Protein AF-A0A939X2L3-F1 (afdb_monomer_lite)

Foldseek 3Di:
DAPLVVLLVVLVCCVPVNADADWDDPDPFWIWGGGRQKIFIGGNHRRQWIARPVQQKIKGALVPPPDPVSVVNVQSNCVSNVVNPQQPFDDDPQFTQGNNDTHGRIDMDRD

Structure (mmCIF, N/CA/C/O backbone):
data_AF-A0A939X2L3-F1
#
_entry.id   AF-A0A939X2L3-F1
#
loop_
_atom_site.group_PDB
_atom_site.id
_atom_site.type_symbol
_atom_site.label_atom_id
_atom_site.label_alt_id
_atom_site.label_comp_id
_atom_site.label_asym_id
_atom_site.label_entity_id
_atom_site.label_seq_id
_atom_site.pdbx_PDB_ins_code
_atom_site.Cartn_x
_atom_site.Cartn_y
_atom_site.Cartn_z
_atom_site.occupancy
_atom_site.B_iso_or_equiv
_atom_site.auth_seq_id
_atom_site.auth_comp_id
_atom_site.auth_asym_id
_atom_site.auth_atom_id
_atom_site.pdbx_PDB_model_num
ATOM 1 N N . MET A 1 1 ? 8.361 15.306 6.188 1.00 63.69 1 MET A N 1
ATOM 2 C CA . MET A 1 1 ? 7.577 14.130 6.630 1.00 63.69 1 MET A CA 1
ATOM 3 C C . MET A 1 1 ? 7.849 12.989 5.655 1.00 63.69 1 MET A C 1
ATOM 5 O O . MET A 1 1 ? 7.988 13.275 4.471 1.00 63.69 1 MET A O 1
ATOM 9 N N . SER A 1 2 ? 8.039 11.749 6.119 1.00 84.75 2 SER A N 1
ATOM 10 C CA . SER A 1 2 ? 8.358 10.621 5.226 1.00 84.75 2 SER A CA 1
ATOM 11 C C . SER A 1 2 ? 7.090 10.053 4.576 1.00 84.75 2 SER A C 1
ATOM 13 O O . SER A 1 2 ? 5.986 10.228 5.090 1.00 84.75 2 SER A O 1
ATOM 15 N N . ARG A 1 3 ? 7.246 9.335 3.457 1.00 85.44 3 ARG A N 1
ATOM 16 C CA . ARG A 1 3 ? 6.134 8.647 2.784 1.00 85.44 3 ARG A CA 1
ATOM 17 C C . ARG A 1 3 ? 5.449 7.618 3.690 1.00 85.44 3 ARG A C 1
ATOM 19 O O . ARG A 1 3 ? 4.229 7.521 3.672 1.00 85.44 3 ARG A O 1
ATOM 26 N N . PHE A 1 4 ? 6.219 6.884 4.488 1.00 87.12 4 PHE A N 1
ATOM 27 C CA . PHE A 1 4 ? 5.687 5.942 5.472 1.00 87.12 4 PHE A CA 1
ATOM 28 C C . PHE A 1 4 ? 4.737 6.633 6.465 1.00 87.12 4 PHE A C 1
ATOM 30 O O . PHE A 1 4 ? 3.600 6.198 6.633 1.00 87.12 4 PHE A O 1
ATOM 37 N N . GLU A 1 5 ? 5.164 7.755 7.054 1.00 89.50 5 GLU A N 1
ATOM 38 C CA . GLU A 1 5 ? 4.357 8.509 8.025 1.00 89.50 5 GLU A CA 1
ATOM 39 C C . GLU A 1 5 ? 3.074 9.072 7.399 1.00 89.50 5 GLU A C 1
ATOM 41 O O . GLU A 1 5 ? 2.010 9.072 8.017 1.00 89.50 5 GLU A O 1
ATOM 46 N N . GLU A 1 6 ? 3.148 9.517 6.142 1.00 90.19 6 GLU A N 1
ATOM 47 C CA . GLU A 1 6 ? 1.982 9.957 5.370 1.00 90.19 6 GLU A CA 1
ATOM 48 C C . GLU A 1 6 ? 0.938 8.842 5.219 1.00 90.19 6 GLU A C 1
ATOM 50 O O . GLU A 1 6 ? -0.243 9.061 5.495 1.00 90.19 6 GLU A O 1
ATOM 55 N N . ILE A 1 7 ? 1.373 7.649 4.798 1.00 89.75 7 ILE A N 1
ATOM 56 C CA . ILE A 1 7 ? 0.489 6.496 4.588 1.00 89.75 7 ILE A CA 1
ATOM 57 C C . ILE A 1 7 ? -0.109 6.052 5.923 1.00 89.75 7 ILE A C 1
ATOM 59 O O . ILE A 1 7 ? -1.323 5.873 6.019 1.00 89.75 7 ILE A O 1
ATOM 63 N N . LYS A 1 8 ? 0.719 5.954 6.968 1.00 91.06 8 LYS A N 1
ATOM 64 C CA . LYS A 1 8 ? 0.293 5.552 8.313 1.00 91.06 8 LYS A CA 1
ATOM 65 C C . LYS A 1 8 ? -0.740 6.518 8.888 1.00 91.06 8 LYS A C 1
ATOM 67 O O . LYS A 1 8 ? -1.738 6.091 9.464 1.00 91.06 8 LYS A O 1
ATOM 72 N N . LYS A 1 9 ? -0.556 7.825 8.676 1.00 91.06 9 LYS A N 1
ATOM 73 C CA . LYS A 1 9 ? -1.529 8.851 9.073 1.00 91.06 9 LYS A CA 1
ATOM 74 C C . LYS A 1 9 ? -2.876 8.662 8.374 1.00 91.06 9 LYS A C 1
ATOM 76 O O . LYS A 1 9 ? -3.910 8.761 9.030 1.00 91.06 9 LYS A O 1
ATOM 81 N N . VAL A 1 10 ? -2.877 8.402 7.065 1.00 89.94 10 VAL A N 1
ATOM 82 C CA . VAL A 1 10 ? -4.119 8.166 6.307 1.00 89.94 10 VAL A CA 1
ATOM 83 C C . VAL A 1 10 ? -4.800 6.879 6.763 1.00 89.94 10 VAL A C 1
ATOM 85 O O . VAL A 1 10 ? -6.001 6.900 7.019 1.00 89.94 10 VAL A O 1
ATOM 88 N N . TYR A 1 11 ? -4.038 5.799 6.941 1.00 90.06 11 TYR A N 1
ATOM 89 C CA . TYR A 1 11 ? -4.541 4.534 7.470 1.00 90.06 11 TYR A CA 1
ATOM 90 C C . TYR A 1 11 ? -5.217 4.716 8.835 1.00 90.06 11 TYR A C 1
ATOM 92 O O . TYR A 1 11 ? -6.398 4.407 8.977 1.00 90.06 11 TYR A O 1
ATOM 100 N N . ASN A 1 12 ? -4.527 5.325 9.801 1.00 89.94 12 ASN A N 1
ATOM 101 C CA . ASN A 1 12 ? -5.087 5.587 11.129 1.00 89.94 12 ASN A CA 1
ATOM 102 C C . ASN A 1 12 ? -6.311 6.505 11.078 1.00 89.94 12 ASN A C 1
ATOM 104 O O . ASN A 1 12 ? -7.250 6.319 11.844 1.00 89.94 12 ASN A O 1
ATOM 108 N N . SER A 1 13 ? -6.327 7.489 10.175 1.00 88.62 13 SER A N 1
ATOM 109 C CA . SER A 1 13 ? -7.501 8.342 10.002 1.00 88.62 13 SER A CA 1
ATOM 110 C C . SER A 1 13 ? -8.704 7.555 9.493 1.00 88.62 13 SER A C 1
ATOM 112 O O . SER A 1 13 ? -9.817 7.881 9.888 1.00 88.62 13 SER A O 1
ATOM 114 N N . ILE A 1 14 ? -8.505 6.545 8.640 1.00 87.00 14 ILE A N 1
ATOM 115 C CA . ILE A 1 14 ? -9.616 5.715 8.170 1.00 87.00 14 ILE A CA 1
ATOM 116 C C . ILE A 1 14 ? -10.110 4.779 9.272 1.00 87.00 14 ILE A C 1
ATOM 118 O O . ILE A 1 14 ? -11.312 4.665 9.491 1.00 87.00 14 ILE A O 1
ATOM 122 N N . ILE A 1 15 ? -9.188 4.152 10.002 1.00 86.12 15 ILE A N 1
ATOM 123 C CA . ILE A 1 15 ? -9.530 3.264 11.118 1.00 86.12 15 ILE A CA 1
ATOM 124 C C . ILE A 1 15 ? -10.270 4.020 12.232 1.00 86.12 15 ILE A C 1
ATOM 126 O O . ILE A 1 15 ? -11.271 3.525 12.737 1.00 86.12 15 ILE A O 1
ATOM 130 N N . ASN A 1 16 ? -9.812 5.222 12.594 1.00 86.69 16 ASN A N 1
ATOM 131 C CA . ASN A 1 16 ? -10.364 5.963 13.732 1.00 86.69 16 ASN A CA 1
ATOM 132 C C . ASN A 1 16 ? -11.586 6.819 13.376 1.00 86.69 16 ASN A C 1
ATOM 134 O O . ASN A 1 16 ? -12.488 6.953 14.195 1.00 86.69 16 ASN A O 1
ATOM 138 N N . ASN A 1 17 ? -11.611 7.423 12.182 1.00 83.00 17 ASN A N 1
ATOM 139 C CA . ASN A 1 17 ? -12.644 8.392 11.794 1.00 83.00 17 ASN A CA 1
ATOM 140 C C . ASN A 1 17 ? -13.579 7.873 10.685 1.00 83.00 17 ASN A C 1
ATOM 142 O O . ASN A 1 17 ? -14.477 8.596 10.258 1.00 83.00 17 ASN A O 1
ATOM 146 N N . GLY A 1 18 ? -13.376 6.650 10.187 1.00 78.69 18 GLY A N 1
ATOM 147 C CA . GLY A 1 18 ? -14.167 6.080 9.097 1.00 78.69 18 GLY A CA 1
ATOM 148 C C . GLY A 1 18 ? -13.736 6.584 7.716 1.00 78.69 18 GLY A C 1
ATOM 149 O O . GLY A 1 18 ? -12.562 6.585 7.366 1.00 78.69 18 GLY A O 1
ATOM 150 N N . ILE A 1 19 ? -14.678 6.972 6.856 1.00 72.88 19 ILE A N 1
ATOM 151 C CA . ILE A 1 19 ? -14.353 7.292 5.457 1.00 72.88 19 ILE A CA 1
ATOM 152 C C . ILE A 1 19 ? -13.565 8.604 5.360 1.00 72.88 19 ILE A C 1
ATOM 154 O O . ILE A 1 19 ? -14.092 9.690 5.587 1.00 72.88 19 ILE A O 1
ATOM 158 N N . VAL A 1 20 ? -12.314 8.502 4.911 1.00 76.31 20 VAL A N 1
ATOM 159 C CA . VAL A 1 20 ? -11.486 9.653 4.540 1.00 76.31 20 VAL A CA 1
ATOM 160 C C . VAL A 1 20 ? -11.472 9.785 3.025 1.00 76.31 20 VAL A C 1
ATOM 162 O O . VAL A 1 20 ? -11.097 8.846 2.325 1.00 76.31 20 VAL A O 1
ATOM 165 N N . ASN A 1 21 ? -11.839 10.965 2.527 1.00 84.12 21 ASN A N 1
ATOM 166 C CA . ASN A 1 21 ? -11.683 11.334 1.124 1.00 84.12 21 ASN A CA 1
ATOM 167 C C . ASN A 1 21 ? -10.463 12.250 0.992 1.00 84.12 21 ASN A C 1
ATOM 169 O O . ASN A 1 21 ? -10.530 13.435 1.311 1.00 84.12 21 ASN A O 1
ATOM 173 N N . THR A 1 22 ? -9.331 11.707 0.549 1.00 86.69 22 THR A N 1
ATOM 174 C CA . THR A 1 22 ? -8.133 12.504 0.272 1.00 86.69 22 THR A CA 1
ATOM 175 C C . THR A 1 22 ? -7.441 12.037 -0.999 1.00 86.69 22 THR A C 1
ATOM 177 O O . THR A 1 22 ? -7.435 10.857 -1.324 1.00 86.69 22 THR A O 1
ATOM 180 N N . SER A 1 23 ? -6.859 12.973 -1.735 1.00 89.12 23 SER A N 1
ATOM 181 C CA . SER A 1 23 ? -5.999 12.703 -2.883 1.00 89.12 23 SER A CA 1
ATOM 182 C C . SER A 1 23 ? -4.870 13.710 -2.823 1.00 89.12 23 SER A C 1
ATOM 184 O O . SER A 1 23 ? -5.107 14.910 -2.979 1.00 89.12 23 SER A O 1
ATOM 186 N N . ARG A 1 24 ? -3.647 13.253 -2.552 1.00 89.12 24 ARG A N 1
ATOM 187 C CA . ARG A 1 24 ? -2.500 14.159 -2.461 1.00 89.12 24 ARG A CA 1
ATOM 188 C C . ARG A 1 24 ? -1.192 13.522 -2.890 1.00 89.12 24 ARG A C 1
ATOM 190 O O . ARG A 1 24 ? -0.978 12.315 -2.784 1.00 89.12 24 ARG A O 1
ATOM 197 N N . LYS A 1 25 ? -0.289 14.379 -3.358 1.00 90.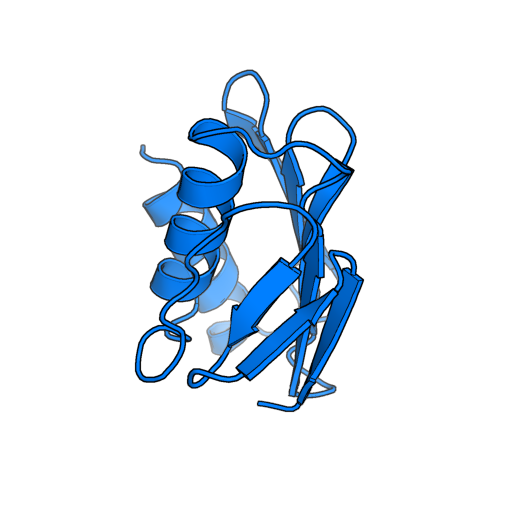50 25 LYS A N 1
ATOM 198 C CA . LYS A 1 25 ? 1.093 14.032 -3.677 1.00 90.50 25 LYS A CA 1
ATOM 199 C C . LYS A 1 25 ? 1.908 13.978 -2.383 1.00 90.50 25 LYS A C 1
ATOM 201 O O . LYS A 1 25 ? 1.907 14.945 -1.632 1.00 90.50 25 LYS A O 1
ATOM 206 N N . ILE A 1 26 ? 2.590 12.859 -2.144 1.00 90.00 26 ILE A N 1
ATOM 207 C CA . ILE A 1 26 ? 3.374 12.604 -0.917 1.00 90.00 26 ILE A CA 1
ATOM 208 C C . ILE A 1 26 ? 4.882 12.535 -1.189 1.00 90.00 26 ILE A C 1
ATOM 210 O O . ILE A 1 26 ? 5.697 12.593 -0.275 1.00 90.00 26 ILE A O 1
ATOM 214 N N . SER A 1 27 ? 5.272 12.413 -2.460 1.00 87.06 27 SER A N 1
ATOM 215 C CA . SER A 1 27 ? 6.648 12.592 -2.935 1.00 87.06 27 SER A CA 1
ATOM 216 C C . SER A 1 27 ? 6.645 12.994 -4.414 1.00 87.06 27 SER A C 1
ATOM 218 O O . SER A 1 27 ? 5.583 13.015 -5.041 1.00 87.06 27 SER A O 1
ATOM 220 N N . SER A 1 28 ? 7.814 13.285 -5.001 1.00 83.94 28 SER A N 1
ATOM 221 C CA . SER A 1 28 ? 7.961 13.651 -6.425 1.00 83.94 28 SER A CA 1
ATOM 222 C C . SER A 1 28 ? 7.183 12.729 -7.370 1.00 83.94 28 SER A C 1
ATOM 224 O O . SER A 1 28 ? 6.512 13.230 -8.274 1.00 83.94 28 SER A O 1
ATOM 226 N N . ASN A 1 29 ? 7.189 11.426 -7.079 1.00 87.94 29 ASN A N 1
ATOM 227 C CA . ASN A 1 29 ? 6.605 10.381 -7.915 1.00 87.94 29 ASN A CA 1
ATOM 228 C C . ASN A 1 29 ? 5.543 9.554 -7.184 1.00 87.94 29 ASN A C 1
ATOM 230 O O . ASN A 1 29 ? 5.146 8.518 -7.694 1.00 87.94 29 ASN A O 1
ATOM 234 N N . THR A 1 30 ? 5.108 9.923 -5.978 1.00 90.62 30 THR A N 1
ATOM 235 C CA . THR A 1 30 ? 4.126 9.123 -5.231 1.00 90.62 30 THR A CA 1
ATOM 236 C C . THR A 1 30 ? 2.913 9.951 -4.843 1.00 90.62 30 THR A C 1
ATOM 238 O O . THR A 1 30 ? 3.040 11.074 -4.349 1.00 90.62 30 THR A O 1
ATOM 241 N N . ARG A 1 31 ? 1.729 9.377 -5.041 1.00 93.75 31 ARG A N 1
ATOM 242 C CA . ARG A 1 31 ? 0.442 9.934 -4.620 1.00 93.75 31 ARG A CA 1
ATOM 243 C C . ARG A 1 31 ? -0.298 8.925 -3.752 1.00 93.75 31 ARG A C 1
ATOM 245 O O . ARG A 1 31 ? -0.166 7.721 -3.963 1.00 93.75 31 ARG A O 1
ATOM 252 N N . ILE A 1 32 ? -1.069 9.425 -2.796 1.00 94.00 32 ILE A N 1
ATOM 253 C CA . ILE A 1 32 ? -2.020 8.637 -2.016 1.00 94.00 32 ILE A CA 1
ATOM 254 C C . ILE A 1 32 ? -3.427 9.125 -2.314 1.00 94.00 32 ILE A C 1
ATOM 256 O O . ILE A 1 32 ? -3.696 10.326 -2.260 1.00 94.00 32 ILE A O 1
ATOM 260 N N . ASN A 1 33 ? -4.306 8.174 -2.593 1.00 93.75 33 ASN A N 1
ATOM 261 C CA . ASN A 1 33 ? -5.733 8.385 -2.720 1.00 93.75 33 ASN A CA 1
ATOM 262 C C . ASN A 1 33 ? -6.418 7.535 -1.655 1.00 93.75 33 ASN A C 1
ATOM 264 O O . ASN A 1 33 ? -6.216 6.327 -1.617 1.00 93.75 33 ASN A O 1
ATOM 268 N N . ALA A 1 34 ? -7.227 8.151 -0.807 1.00 91.75 34 ALA A N 1
ATOM 269 C CA . ALA A 1 34 ? -8.136 7.458 0.082 1.00 91.75 34 ALA A CA 1
ATOM 270 C C . ALA A 1 34 ? -9.566 7.862 -0.250 1.00 91.75 34 ALA A C 1
ATOM 272 O O . ALA A 1 34 ? -9.850 9.052 -0.403 1.00 91.75 34 ALA A O 1
ATOM 273 N N . ARG A 1 35 ? -10.446 6.876 -0.398 1.00 88.69 35 ARG A N 1
ATOM 274 C CA . ARG A 1 35 ? -11.872 7.090 -0.645 1.00 88.69 35 ARG A CA 1
ATOM 275 C C . ARG A 1 35 ? -12.642 5.861 -0.199 1.00 88.69 35 ARG A C 1
ATOM 277 O O . ARG A 1 35 ? -12.217 4.752 -0.484 1.00 88.69 35 ARG A O 1
ATOM 284 N N . ALA A 1 36 ? -13.784 6.065 0.453 1.00 85.19 36 ALA A N 1
ATOM 285 C CA . ALA A 1 36 ? -14.731 4.993 0.783 1.00 85.19 36 ALA A CA 1
ATOM 286 C C . ALA A 1 36 ? -14.088 3.754 1.452 1.00 85.19 36 ALA A C 1
ATOM 288 O O . ALA A 1 36 ? -14.356 2.628 1.057 1.00 85.19 36 ALA A O 1
ATOM 289 N N . GLY A 1 37 ? -13.198 3.954 2.432 1.00 83.31 37 GLY A N 1
ATOM 290 C CA . GLY A 1 37 ? -12.530 2.841 3.128 1.00 83.31 37 GLY A CA 1
ATOM 291 C C . GLY A 1 37 ? -11.405 2.165 2.333 1.00 83.31 37 GLY A C 1
ATOM 292 O O . GLY A 1 37 ? -10.807 1.204 2.812 1.00 83.31 37 GLY A O 1
ATOM 293 N N . GLN A 1 38 ? -11.079 2.681 1.147 1.00 86.06 38 GLN A N 1
ATOM 294 C CA . GLN A 1 38 ? -9.974 2.210 0.324 1.00 86.06 38 GLN A CA 1
ATOM 295 C C . GLN A 1 38 ? -8.791 3.173 0.385 1.00 86.06 38 GLN A C 1
ATOM 297 O O . GLN A 1 38 ? -8.969 4.389 0.329 1.00 86.06 38 GLN A O 1
ATOM 302 N N . ILE A 1 39 ? -7.579 2.625 0.433 1.00 91.50 39 ILE A N 1
ATOM 303 C CA . ILE A 1 39 ? -6.310 3.346 0.298 1.00 91.50 39 ILE A CA 1
ATOM 304 C C . ILE A 1 39 ? -5.639 2.862 -0.976 1.00 91.50 39 ILE A C 1
ATOM 306 O O . ILE A 1 39 ? -5.415 1.673 -1.145 1.00 91.50 39 ILE A O 1
ATOM 310 N N . THR A 1 40 ? -5.276 3.771 -1.868 1.00 91.56 40 THR A N 1
ATOM 311 C CA . THR A 1 40 ? -4.511 3.485 -3.079 1.00 91.56 40 THR A CA 1
ATOM 312 C C . THR A 1 40 ? -3.249 4.331 -3.081 1.00 91.56 40 THR A C 1
ATOM 314 O O . THR A 1 40 ? -3.318 5.558 -3.023 1.00 91.56 40 THR A O 1
ATOM 317 N N . VAL A 1 41 ? -2.091 3.687 -3.194 1.00 91.88 41 VAL A N 1
ATOM 318 C CA . VAL A 1 41 ? -0.809 4.366 -3.388 1.00 91.88 41 VAL A CA 1
ATOM 319 C C . VAL A 1 41 ? -0.376 4.192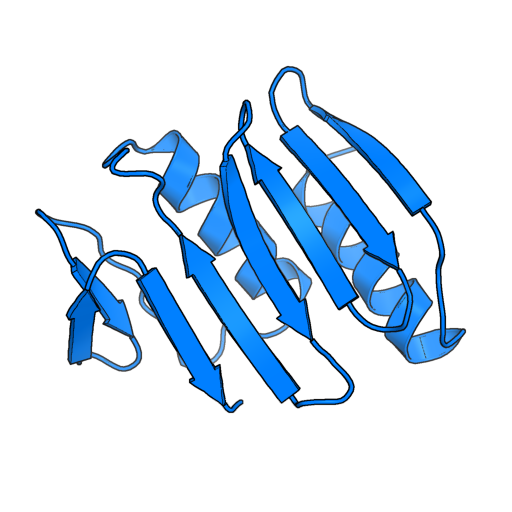 -4.836 1.00 91.88 41 VAL A C 1
ATOM 321 O O . VAL A 1 41 ? -0.277 3.079 -5.354 1.00 91.88 41 VAL A O 1
ATOM 324 N N . ILE A 1 42 ? -0.133 5.322 -5.492 1.00 90.50 42 ILE A N 1
ATOM 325 C CA . ILE A 1 42 ? 0.228 5.415 -6.904 1.00 90.50 42 ILE A CA 1
ATOM 326 C C . ILE A 1 42 ? 1.683 5.859 -6.988 1.00 90.50 42 ILE A C 1
ATOM 328 O O . ILE A 1 42 ? 2.042 6.904 -6.445 1.00 90.50 42 ILE A O 1
ATOM 332 N N . LEU A 1 43 ? 2.512 5.076 -7.673 1.00 88.56 43 LEU A N 1
ATOM 333 C CA . LEU A 1 43 ? 3.899 5.401 -7.986 1.00 88.56 43 LEU A CA 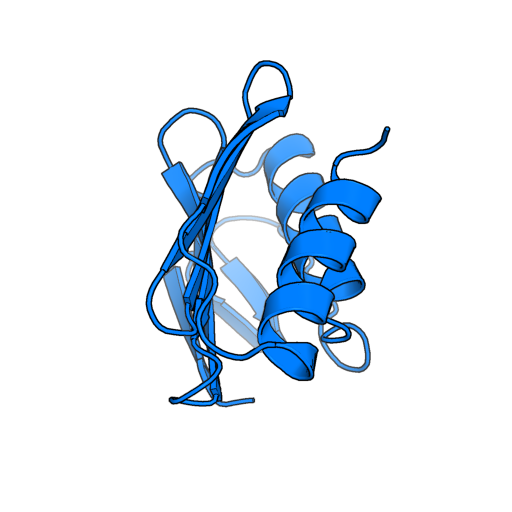1
ATOM 334 C C . LEU A 1 43 ? 4.010 5.703 -9.484 1.00 88.56 43 LEU A C 1
ATOM 336 O O . LEU A 1 43 ? 3.652 4.867 -10.310 1.00 88.56 43 LEU A O 1
ATOM 340 N N . HIS A 1 44 ? 4.514 6.890 -9.819 1.00 86.69 44 HIS A N 1
ATOM 341 C CA . HIS A 1 44 ? 4.441 7.517 -11.138 1.00 86.69 44 HIS A CA 1
ATOM 342 C C . HIS A 1 44 ? 2.983 7.632 -11.600 1.00 86.69 44 HIS A C 1
ATOM 344 O O . HIS A 1 44 ? 2.304 8.594 -11.248 1.00 86.69 44 HIS A O 1
ATOM 350 N N . GLU A 1 45 ? 2.489 6.612 -12.294 1.00 84.62 45 GLU A N 1
ATOM 351 C CA . GLU A 1 45 ? 1.112 6.503 -12.790 1.00 84.62 45 GLU A CA 1
ATOM 352 C C . GLU A 1 45 ? 0.518 5.109 -12.533 1.00 84.62 45 GLU A C 1
ATOM 354 O O . GLU A 1 45 ? -0.611 4.813 -12.911 1.00 84.62 45 GLU A O 1
ATOM 359 N N . THR A 1 46 ? 1.265 4.237 -11.851 1.00 83.31 46 THR A N 1
ATOM 360 C CA . THR A 1 46 ? 0.838 2.872 -11.547 1.00 83.31 46 THR A CA 1
ATOM 361 C C . THR A 1 46 ? 0.313 2.781 -10.113 1.00 83.31 46 THR A C 1
ATOM 363 O O . THR A 1 46 ? 1.033 3.151 -9.181 1.00 83.31 46 THR A O 1
ATOM 366 N N . PRO A 1 47 ? -0.903 2.256 -9.883 1.00 84.56 47 PRO A N 1
ATOM 367 C CA . PRO A 1 47 ? -1.392 1.947 -8.544 1.00 84.56 47 PRO A CA 1
ATOM 368 C C . PRO A 1 47 ? -0.655 0.717 -8.011 1.00 84.56 47 PRO A C 1
ATOM 370 O O . PRO A 1 47 ? -1.030 -0.404 -8.334 1.00 84.56 47 PRO A O 1
ATOM 373 N N . VAL A 1 48 ? 0.406 0.931 -7.231 1.00 83.81 48 VAL A N 1
ATOM 374 C CA . VAL A 1 48 ? 1.304 -0.140 -6.761 1.00 83.81 48 VAL A CA 1
ATOM 375 C C . VAL A 1 48 ? 0.801 -0.858 -5.514 1.00 83.81 48 VAL A C 1
ATOM 377 O O . VAL A 1 48 ? 1.199 -1.990 -5.244 1.00 83.81 48 VAL A O 1
ATOM 380 N N . PHE A 1 49 ? -0.084 -0.207 -4.765 1.00 86.19 49 PHE A N 1
ATOM 381 C CA . PHE A 1 49 ? -0.700 -0.743 -3.561 1.00 86.19 49 PHE A CA 1
ATOM 382 C C . PHE A 1 49 ? -2.148 -0.271 -3.482 1.00 86.19 49 PHE A C 1
ATOM 384 O O . PHE A 1 49 ? -2.425 0.918 -3.666 1.00 86.19 49 PHE A O 1
ATOM 391 N N . ARG A 1 50 ? -3.061 -1.191 -3.187 1.00 85.69 50 ARG A N 1
ATOM 392 C CA . ARG A 1 50 ? -4.445 -0.907 -2.818 1.00 85.69 50 ARG A CA 1
ATOM 393 C C . ARG A 1 50 ? -4.802 -1.700 -1.574 1.00 85.69 50 ARG A C 1
ATOM 395 O O . ARG A 1 50 ? -4.492 -2.880 -1.505 1.00 85.69 50 ARG A O 1
ATOM 402 N N . LEU A 1 51 ? -5.466 -1.064 -0.625 1.00 85.06 51 LEU A N 1
ATOM 403 C CA . LEU A 1 51 ? -6.032 -1.699 0.553 1.00 85.06 51 LEU A CA 1
ATOM 404 C C . LEU A 1 51 ? -7.506 -1.336 0.624 1.00 85.06 51 LEU A C 1
ATOM 406 O O . LEU A 1 51 ? -7.835 -0.160 0.737 1.00 85.06 51 LEU A O 1
ATOM 410 N N . ASP A 1 52 ? -8.366 -2.338 0.556 1.00 81.19 52 ASP A N 1
ATOM 411 C CA . ASP A 1 52 ? -9.789 -2.237 0.832 1.00 81.19 52 ASP A CA 1
ATOM 412 C C . ASP A 1 52 ? -10.041 -2.755 2.247 1.00 81.19 52 ASP A C 1
ATOM 414 O O . ASP A 1 52 ? -9.896 -3.949 2.525 1.00 81.19 52 ASP A O 1
ATOM 418 N N . LEU A 1 53 ? -10.379 -1.844 3.157 1.00 78.88 53 LEU A N 1
ATOM 419 C CA . LEU A 1 53 ? -10.616 -2.190 4.555 1.00 78.88 53 LEU A CA 1
ATOM 420 C C . LEU A 1 53 ? -11.979 -2.855 4.767 1.00 78.88 53 LEU A C 1
ATOM 422 O O . LEU A 1 53 ? -12.129 -3.630 5.707 1.00 78.88 53 LEU A O 1
ATOM 426 N N . THR A 1 54 ? -12.955 -2.599 3.893 1.00 78.75 54 THR A N 1
ATOM 427 C CA . THR A 1 54 ? -14.292 -3.200 3.969 1.00 78.75 54 THR A CA 1
ATOM 428 C C . THR A 1 54 ? -14.258 -4.648 3.499 1.00 78.75 54 THR A C 1
ATOM 430 O O . THR A 1 54 ? -14.756 -5.536 4.185 1.00 78.75 54 THR A O 1
ATOM 433 N N . ALA A 1 55 ? -13.621 -4.899 2.356 1.00 70.38 55 ALA A N 1
ATOM 434 C CA . ALA A 1 55 ? -13.440 -6.239 1.808 1.00 70.38 55 ALA A CA 1
ATOM 435 C C . ALA A 1 55 ? -12.268 -7.000 2.448 1.00 70.38 55 ALA A C 1
ATOM 437 O O . ALA A 1 55 ? -12.061 -8.167 2.123 1.00 70.38 55 ALA A O 1
ATOM 438 N N . ARG A 1 56 ? -11.488 -6.341 3.320 1.00 72.19 56 ARG A N 1
ATOM 439 C CA . ARG A 1 56 ? -10.243 -6.867 3.901 1.00 72.19 56 ARG A CA 1
ATOM 440 C C . ARG A 1 56 ? -9.326 -7.452 2.829 1.00 72.19 56 ARG A C 1
ATOM 442 O O . ARG A 1 56 ? -8.864 -8.589 2.915 1.00 72.19 56 ARG A O 1
ATOM 449 N N . ARG A 1 57 ? -9.093 -6.663 1.784 1.00 71.12 57 ARG A N 1
ATOM 450 C CA . ARG A 1 57 ? -8.357 -7.081 0.592 1.00 71.12 57 ARG A CA 1
ATOM 451 C C . ARG A 1 57 ? -7.195 -6.144 0.335 1.00 71.12 57 ARG A C 1
ATOM 453 O O . ARG A 1 57 ? -7.362 -4.929 0.350 1.00 71.12 57 ARG A O 1
ATOM 460 N N . VAL A 1 58 ? -6.028 -6.703 0.052 1.00 79.38 58 VAL A N 1
ATOM 461 C CA . VAL A 1 58 ? -4.862 -5.943 -0.400 1.00 79.38 58 VAL A CA 1
ATOM 462 C C . VAL A 1 58 ? -4.497 -6.358 -1.822 1.00 79.38 58 VAL A C 1
ATOM 464 O O . VAL A 1 58 ? -4.377 -7.544 -2.117 1.00 79.38 58 VAL A O 1
ATOM 467 N N . SER A 1 59 ? -4.315 -5.382 -2.707 1.00 76.44 59 SER A N 1
ATOM 468 C CA . SER A 1 59 ? -3.854 -5.578 -4.082 1.00 76.44 59 SER A CA 1
ATOM 469 C C . SER A 1 59 ? -2.477 -4.962 -4.237 1.00 76.44 59 SER A C 1
ATOM 471 O O . SER A 1 59 ? -2.272 -3.787 -3.918 1.00 76.44 59 SER A O 1
ATOM 473 N N . LEU A 1 60 ? -1.537 -5.727 -4.780 1.00 78.38 60 LEU A N 1
ATOM 474 C CA . LEU A 1 60 ? -0.185 -5.254 -5.053 1.00 78.38 60 LEU A CA 1
ATOM 475 C C . LEU A 1 60 ? 0.088 -5.324 -6.549 1.00 78.38 60 LEU A C 1
ATOM 477 O O . LEU A 1 60 ? -0.236 -6.314 -7.204 1.00 78.38 60 LEU A O 1
ATOM 481 N N . ASN A 1 61 ? 0.709 -4.277 -7.081 1.00 75.06 61 ASN A N 1
ATOM 482 C CA . ASN A 1 61 ? 1.080 -4.208 -8.484 1.00 75.06 61 ASN A CA 1
ATOM 483 C C . ASN A 1 61 ? 2.498 -3.658 -8.607 1.00 75.06 61 ASN A C 1
ATOM 485 O O . ASN A 1 61 ? 2.797 -2.556 -8.154 1.00 75.06 61 ASN A O 1
ATOM 489 N N . SER A 1 62 ? 3.387 -4.405 -9.251 1.00 67.56 62 SER A N 1
ATOM 490 C CA . SER A 1 62 ? 4.733 -3.886 -9.535 1.00 67.56 62 SER A CA 1
ATOM 491 C C . SER A 1 62 ? 4.764 -2.975 -10.764 1.00 67.56 62 SER A C 1
ATOM 493 O O . SER A 1 62 ? 5.774 -2.325 -11.010 1.00 67.56 62 SER A O 1
ATOM 495 N N . GLY A 1 63 ? 3.691 -2.932 -11.557 1.00 59.28 63 GLY A N 1
ATOM 496 C CA . GLY A 1 63 ? 3.625 -2.216 -12.833 1.00 59.28 63 GLY A CA 1
ATOM 497 C C . GLY A 1 63 ? 4.553 -2.787 -13.900 1.00 59.28 63 GLY A C 1
ATOM 498 O O . GLY A 1 63 ? 4.951 -2.055 -14.795 1.00 59.28 63 GLY A O 1
ATOM 499 N N . GLY A 1 64 ? 4.999 -4.040 -13.753 1.00 54.53 64 GLY A N 1
ATOM 500 C CA . GLY A 1 64 ? 6.103 -4.597 -14.546 1.00 54.53 64 GLY A CA 1
ATOM 501 C C . GLY A 1 64 ? 7.485 -4.048 -14.160 1.00 54.53 64 GLY A C 1
ATOM 502 O O . GLY A 1 64 ? 8.502 -4.511 -14.669 1.00 54.53 64 GLY A O 1
ATOM 503 N N . TRP A 1 65 ? 7.555 -3.102 -13.219 1.00 50.81 65 TRP A N 1
ATOM 504 C CA . TRP A 1 65 ? 8.797 -2.500 -12.754 1.00 50.81 65 TRP A CA 1
ATOM 505 C C . TRP A 1 65 ? 9.399 -3.331 -11.622 1.00 50.81 65 TRP A C 1
ATOM 507 O O . TRP A 1 65 ? 8.967 -3.279 -10.470 1.00 50.81 65 TRP A O 1
ATOM 517 N N . HIS A 1 66 ? 10.476 -4.051 -11.927 1.00 61.91 66 HIS A N 1
ATOM 518 C CA . HIS A 1 66 ? 11.278 -4.792 -10.946 1.00 61.91 66 HIS A CA 1
ATOM 519 C C . HIS A 1 66 ? 12.284 -3.903 -10.197 1.00 61.91 66 HIS A C 1
ATOM 521 O O . HIS A 1 66 ? 13.359 -4.353 -9.802 1.00 61.91 66 HIS A O 1
ATOM 527 N N . THR A 1 67 ? 11.963 -2.621 -10.018 1.00 67.12 67 THR A N 1
ATOM 528 C CA . THR A 1 67 ? 12.901 -1.647 -9.458 1.00 67.12 67 THR A CA 1
ATOM 529 C C . THR A 1 67 ? 12.927 -1.701 -7.932 1.00 67.12 67 THR A C 1
ATOM 531 O O . THR A 1 67 ? 11.935 -2.013 -7.263 1.00 67.12 67 THR A O 1
ATOM 534 N N . VAL A 1 68 ? 14.081 -1.341 -7.361 1.00 71.69 68 VAL A N 1
ATOM 535 C CA . VAL A 1 68 ? 14.258 -1.164 -5.909 1.00 71.69 68 VAL A CA 1
ATOM 536 C C . VAL A 1 68 ? 13.240 -0.163 -5.355 1.00 71.69 68 VAL A C 1
ATOM 538 O O . VAL A 1 68 ? 12.714 -0.353 -4.259 1.00 71.69 68 VAL A O 1
ATOM 541 N N . THR A 1 69 ? 12.903 0.867 -6.133 1.00 78.94 69 THR A N 1
ATOM 542 C CA . THR A 1 69 ? 11.942 1.904 -5.753 1.00 78.94 69 THR A CA 1
ATOM 543 C C . THR A 1 69 ? 10.546 1.334 -5.541 1.00 78.94 69 THR A C 1
ATOM 545 O O . THR A 1 69 ? 9.977 1.558 -4.475 1.00 78.94 69 THR A O 1
ATOM 548 N N . THR A 1 70 ? 10.011 0.563 -6.495 1.00 78.25 70 THR A N 1
ATOM 549 C CA .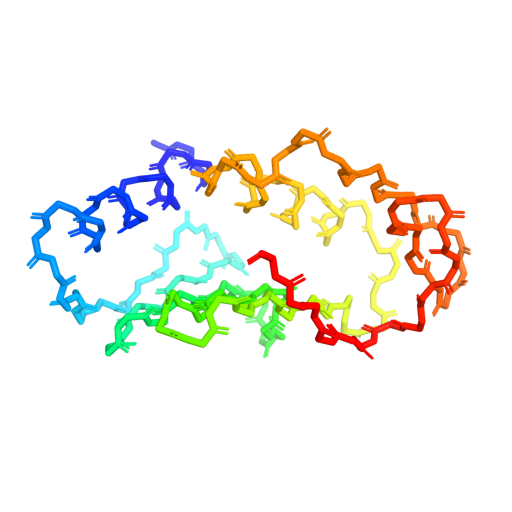 THR A 1 70 ? 8.674 -0.044 -6.379 1.00 78.25 70 THR A CA 1
ATOM 550 C C . THR A 1 70 ? 8.582 -0.953 -5.157 1.00 78.25 70 THR A C 1
ATOM 552 O O . THR A 1 70 ? 7.647 -0.831 -4.366 1.00 78.25 70 THR A O 1
ATOM 555 N N . ARG A 1 71 ? 9.602 -1.797 -4.940 1.00 74.75 71 ARG A N 1
ATOM 556 C CA . ARG A 1 71 ? 9.690 -2.667 -3.754 1.00 74.75 71 ARG A CA 1
ATOM 557 C C . ARG A 1 71 ? 9.663 -1.860 -2.462 1.00 74.75 71 ARG A C 1
ATOM 559 O O . ARG A 1 71 ? 8.904 -2.173 -1.553 1.00 74.75 71 ARG A O 1
ATOM 566 N N . LYS A 1 72 ? 10.481 -0.808 -2.395 1.00 80.12 72 LYS A N 1
ATOM 567 C CA . LYS A 1 72 ? 10.558 0.071 -1.230 1.00 80.12 72 LYS A CA 1
ATOM 568 C C . LYS A 1 72 ? 9.203 0.719 -0.932 1.00 80.12 72 LYS A C 1
ATOM 570 O O . LYS A 1 72 ? 8.790 0.730 0.219 1.00 80.12 72 LYS A O 1
ATOM 575 N N . VAL A 1 73 ? 8.488 1.198 -1.954 1.00 84.88 73 VAL A N 1
ATOM 576 C CA . VAL A 1 73 ? 7.153 1.799 -1.777 1.00 84.88 73 VAL A CA 1
ATOM 577 C C . VAL A 1 73 ? 6.160 0.785 -1.221 1.00 84.88 73 VAL A C 1
ATOM 579 O O . VAL A 1 73 ? 5.476 1.088 -0.251 1.00 84.88 73 VAL A O 1
ATOM 582 N N . ILE A 1 74 ? 6.091 -0.411 -1.810 1.00 81.62 74 ILE A N 1
ATOM 583 C CA . ILE A 1 74 ? 5.165 -1.463 -1.374 1.00 81.62 74 ILE A CA 1
ATOM 584 C C . ILE A 1 74 ? 5.446 -1.865 0.078 1.00 81.62 74 ILE A C 1
ATOM 586 O O . ILE A 1 74 ? 4.516 -1.928 0.878 1.00 81.62 74 ILE A O 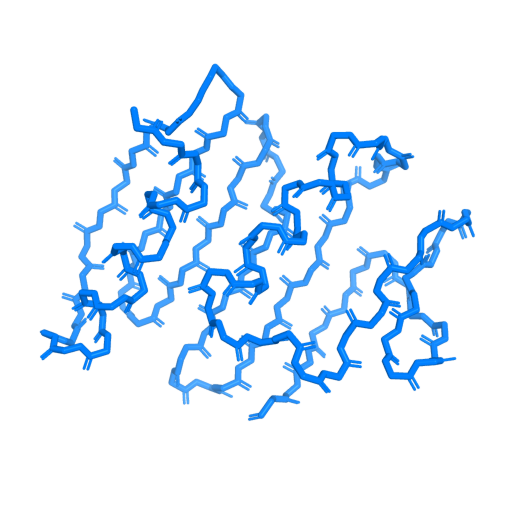1
ATOM 590 N N . ASN A 1 75 ? 6.716 -2.066 0.440 1.00 78.62 75 ASN A N 1
ATOM 591 C CA . ASN A 1 75 ? 7.095 -2.419 1.809 1.00 78.62 75 ASN A CA 1
ATOM 592 C C . ASN A 1 75 ? 6.710 -1.322 2.807 1.00 78.62 75 ASN A C 1
ATOM 594 O O . ASN A 1 75 ? 6.151 -1.623 3.857 1.00 78.62 75 ASN A O 1
ATOM 598 N N . GLU A 1 76 ? 6.946 -0.053 2.463 1.00 85.31 76 GLU A N 1
ATOM 599 C CA . GLU A 1 76 ? 6.507 1.072 3.291 1.00 85.31 76 GLU A CA 1
ATOM 600 C C . GLU A 1 76 ? 4.978 1.102 3.448 1.00 85.31 76 GLU A C 1
ATOM 602 O O . GLU A 1 76 ? 4.498 1.388 4.540 1.00 85.31 76 GLU A O 1
ATOM 607 N N . CYS A 1 77 ? 4.207 0.773 2.402 1.00 87.94 77 CYS A N 1
ATOM 608 C CA . CYS A 1 77 ? 2.743 0.699 2.487 1.00 87.94 77 CYS A CA 1
ATOM 609 C C . CYS A 1 77 ? 2.283 -0.424 3.423 1.00 87.94 77 CYS A C 1
ATOM 611 O O . CYS A 1 77 ? 1.447 -0.196 4.294 1.00 87.94 77 CYS A O 1
ATOM 613 N N . LEU A 1 78 ? 2.850 -1.623 3.271 1.00 83.12 78 LEU A N 1
ATOM 614 C CA . LEU A 1 78 ? 2.503 -2.783 4.094 1.00 83.12 78 LEU A CA 1
ATOM 615 C C . LEU A 1 78 ? 2.813 -2.532 5.569 1.00 83.12 78 LEU A C 1
ATOM 617 O O . LEU A 1 78 ? 1.955 -2.751 6.419 1.00 83.12 78 LEU A O 1
ATOM 621 N N . GLN A 1 79 ? 4.001 -2.001 5.866 1.00 83.19 79 GLN A N 1
ATOM 622 C CA . GLN A 1 79 ? 4.384 -1.649 7.232 1.00 83.19 79 GLN A CA 1
ATOM 623 C C . GLN A 1 79 ? 3.497 -0.536 7.802 1.00 83.19 79 GLN A C 1
ATOM 625 O O . GLN A 1 79 ? 3.067 -0.617 8.951 1.00 83.19 79 GLN A O 1
ATOM 630 N N . ALA A 1 80 ? 3.184 0.494 7.010 1.00 88.25 80 ALA A N 1
ATOM 631 C CA . ALA A 1 80 ? 2.352 1.609 7.461 1.00 88.25 80 ALA A CA 1
ATOM 632 C C . ALA A 1 80 ? 0.920 1.175 7.813 1.00 88.25 80 ALA A C 1
ATOM 634 O O . ALA A 1 80 ? 0.307 1.765 8.702 1.00 88.25 80 ALA A O 1
ATOM 635 N N . CYS A 1 81 ? 0.410 0.142 7.143 1.00 85.69 81 CYS A N 1
ATOM 636 C CA . CYS A 1 81 ? -0.909 -0.436 7.388 1.00 85.69 81 CYS A CA 1
ATOM 637 C C . CYS A 1 81 ? -0.900 -1.599 8.398 1.00 85.69 81 CYS A C 1
ATOM 639 O O . CYS A 1 81 ? -1.931 -2.238 8.578 1.00 85.69 81 CYS A O 1
ATOM 641 N N . GLY A 1 82 ? 0.235 -1.903 9.044 1.00 82.19 82 GLY A N 1
ATOM 642 C CA . GLY A 1 82 ? 0.330 -3.013 10.004 1.00 82.19 82 GLY A CA 1
ATOM 643 C C . GLY A 1 82 ? 0.153 -4.399 9.371 1.00 82.19 82 GLY A C 1
ATOM 644 O O . GLY A 1 82 ? -0.221 -5.351 10.048 1.00 82.19 82 GLY A O 1
ATOM 645 N N . LEU A 1 83 ? 0.414 -4.517 8.069 1.00 76.19 83 LEU A N 1
ATOM 646 C CA . LEU A 1 83 ? 0.324 -5.759 7.301 1.00 76.19 83 LEU A CA 1
ATOM 647 C C . LEU A 1 83 ? 1.677 -6.492 7.265 1.00 76.19 83 LEU A C 1
ATOM 649 O O . LEU A 1 83 ? 1.943 -7.235 6.331 1.00 76.19 83 LEU A O 1
ATOM 653 N N . ASP A 1 84 ? 2.582 -6.251 8.217 1.00 59.31 84 ASP A N 1
ATOM 654 C CA . ASP A 1 84 ? 3.982 -6.694 8.141 1.00 59.31 84 ASP A CA 1
ATOM 655 C C . ASP A 1 84 ? 4.225 -8.119 8.664 1.00 59.31 84 ASP A C 1
ATOM 657 O O . ASP A 1 84 ? 5.174 -8.775 8.237 1.00 59.31 84 ASP A O 1
ATOM 661 N N . SER A 1 85 ? 3.342 -8.645 9.516 1.00 46.12 85 SER A N 1
ATOM 662 C CA . SER A 1 85 ? 3.619 -9.864 10.290 1.00 46.12 85 SER A CA 1
ATOM 663 C C . SER A 1 85 ? 3.714 -11.167 9.479 1.00 46.12 85 SER A C 1
ATOM 665 O O . SER A 1 85 ? 4.051 -12.202 10.052 1.00 46.12 85 SER A O 1
ATOM 667 N N . LYS A 1 86 ? 3.467 -11.157 8.157 1.00 44.91 86 LYS A N 1
ATOM 668 C CA . LYS A 1 86 ? 3.582 -12.358 7.294 1.00 44.91 86 LYS A CA 1
ATOM 669 C C . LYS A 1 86 ? 4.135 -12.130 5.871 1.00 44.91 86 LYS A C 1
ATOM 671 O O . LYS A 1 86 ? 4.393 -13.096 5.153 1.00 44.91 86 LYS A O 1
ATOM 676 N N . PHE A 1 87 ? 4.395 -10.893 5.441 1.00 44.84 87 PHE A N 1
ATOM 677 C CA . PHE A 1 87 ? 4.676 -10.594 4.026 1.00 44.84 87 PHE A CA 1
ATOM 678 C C . PHE A 1 87 ? 6.165 -10.319 3.748 1.00 44.84 87 PHE A C 1
ATOM 680 O O . PHE A 1 87 ? 6.606 -9.176 3.673 1.00 44.84 87 PHE A O 1
ATOM 687 N N . ASN A 1 88 ? 6.953 -11.376 3.520 1.00 38.75 88 ASN A N 1
ATOM 688 C CA . ASN A 1 88 ? 8.312 -11.259 2.972 1.00 38.75 88 ASN A CA 1
ATOM 689 C C . ASN A 1 88 ? 8.277 -11.096 1.443 1.00 38.75 88 ASN A C 1
ATOM 691 O O . ASN A 1 88 ? 8.468 -12.058 0.696 1.00 38.75 88 ASN A O 1
ATOM 695 N N . ILE A 1 89 ? 8.055 -9.869 0.962 1.00 48.34 89 ILE A N 1
ATOM 696 C CA . ILE A 1 89 ? 8.036 -9.582 -0.478 1.00 48.34 89 ILE A CA 1
ATOM 697 C C . ILE A 1 89 ? 9.462 -9.474 -1.019 1.00 48.34 89 ILE A C 1
ATOM 699 O O . ILE A 1 89 ? 10.079 -8.406 -1.050 1.00 48.34 89 ILE A O 1
ATOM 703 N N . SER A 1 90 ? 9.985 -10.598 -1.510 1.00 37.59 90 SER A N 1
ATOM 704 C CA . SER A 1 90 ? 11.141 -10.597 -2.408 1.00 37.59 90 SER A CA 1
ATOM 705 C C . SER A 1 90 ? 10.664 -10.576 -3.863 1.00 37.59 90 SER A C 1
ATOM 707 O O . SER A 1 90 ? 9.757 -11.319 -4.239 1.00 37.59 90 SER A O 1
ATOM 709 N N . CYS A 1 91 ? 11.253 -9.704 -4.684 1.00 39.19 91 CYS A N 1
ATOM 710 C CA . CYS A 1 91 ? 11.064 -9.716 -6.134 1.00 39.19 91 CYS A CA 1
ATOM 711 C C . CYS A 1 91 ? 12.368 -10.136 -6.822 1.00 39.19 91 CYS A C 1
ATOM 713 O O . CYS A 1 91 ? 13.395 -9.457 -6.726 1.00 39.19 91 CYS A O 1
ATOM 715 N N . ARG A 1 92 ? 12.303 -11.260 -7.536 1.00 33.09 92 ARG A N 1
ATOM 716 C CA . ARG A 1 92 ? 13.252 -11.678 -8.572 1.00 33.09 92 ARG A CA 1
ATOM 717 C C . ARG A 1 92 ? 12.413 -12.225 -9.725 1.00 33.09 92 ARG A C 1
ATOM 719 O O . ARG A 1 92 ? 11.909 -13.328 -9.603 1.00 33.09 92 ARG A O 1
ATOM 726 N N . GLY A 1 93 ? 12.262 -11.431 -10.787 1.00 40.53 93 GLY A N 1
ATOM 727 C CA . GLY A 1 93 ? 11.616 -11.815 -12.049 1.00 40.53 93 GLY A CA 1
ATOM 728 C C . GLY A 1 93 ? 10.131 -12.173 -11.938 1.00 40.53 93 GLY A C 1
ATOM 729 O O . GLY A 1 93 ? 9.791 -13.251 -11.484 1.00 40.53 93 GLY A O 1
ATOM 730 N N . GLY A 1 94 ? 9.236 -11.294 -12.395 1.00 45.47 94 GLY A N 1
ATOM 731 C CA . GLY A 1 94 ? 7.826 -11.616 -12.690 1.00 45.47 94 GLY A CA 1
ATOM 732 C C . GLY A 1 94 ? 6.893 -12.016 -11.531 1.00 45.47 94 GLY A C 1
ATOM 733 O O . GLY A 1 94 ? 5.679 -11.995 -11.723 1.00 45.47 94 GLY A O 1
ATOM 734 N N . TYR A 1 95 ? 7.412 -12.342 -10.343 1.00 42.59 95 TYR A N 1
ATOM 735 C CA . TYR A 1 95 ? 6.620 -12.767 -9.188 1.00 42.59 95 TYR A CA 1
ATOM 736 C C . TYR A 1 95 ? 7.052 -12.092 -7.875 1.00 42.59 95 TYR A C 1
ATOM 738 O O . TYR A 1 95 ? 8.213 -11.720 -7.674 1.00 42.59 95 TYR A O 1
ATOM 746 N N . PHE A 1 96 ? 6.095 -11.958 -6.963 1.00 45.75 96 PHE A N 1
ATOM 747 C CA . PHE A 1 96 ? 6.271 -11.624 -5.555 1.00 45.75 96 PHE A CA 1
ATOM 748 C C . PHE A 1 96 ? 6.276 -12.903 -4.720 1.00 45.75 96 PHE A C 1
ATOM 750 O O . PHE A 1 96 ? 5.557 -13.840 -5.044 1.00 45.75 96 PHE A O 1
ATOM 757 N N . LEU A 1 97 ? 7.046 -12.957 -3.634 1.00 40.94 97 LEU A N 1
ATOM 758 C CA . LEU A 1 97 ? 6.818 -13.958 -2.588 1.00 40.94 97 LEU A CA 1
ATOM 759 C C . LEU A 1 97 ? 5.840 -13.394 -1.557 1.00 40.94 97 LEU A C 1
ATOM 761 O O . LEU A 1 97 ? 6.090 -12.338 -0.986 1.00 40.94 97 LEU A O 1
ATOM 765 N N . ILE A 1 98 ? 4.731 -14.086 -1.324 1.00 48.28 98 ILE A N 1
ATOM 766 C CA . ILE A 1 98 ? 3.738 -13.737 -0.303 1.00 48.28 98 ILE A CA 1
ATOM 767 C C . ILE A 1 98 ? 3.532 -14.969 0.557 1.00 48.28 98 ILE A C 1
ATOM 769 O O . ILE A 1 98 ? 3.194 -16.027 0.036 1.00 48.28 98 ILE A O 1
ATOM 773 N N . ASN A 1 99 ? 3.823 -14.866 1.856 1.00 46.03 99 ASN A N 1
ATOM 774 C CA . ASN A 1 99 ? 3.879 -16.018 2.765 1.00 46.03 99 ASN A CA 1
ATOM 775 C C . ASN A 1 99 ? 4.789 -17.156 2.242 1.00 46.03 99 ASN A C 1
ATOM 777 O O . ASN A 1 99 ? 4.494 -18.330 2.430 1.00 46.03 99 ASN A O 1
ATOM 781 N N . GLY A 1 100 ? 5.867 -16.820 1.520 1.00 38.50 100 GLY A N 1
ATOM 782 C CA . GLY A 1 100 ? 6.757 -17.803 0.882 1.00 38.50 100 GLY A CA 1
ATOM 783 C C . GLY A 1 100 ? 6.258 -18.374 -0.455 1.00 38.50 100 GLY A C 1
ATOM 784 O O . GLY A 1 100 ? 6.984 -19.131 -1.094 1.00 38.50 100 GLY A O 1
ATOM 785 N N . VAL A 1 101 ? 5.071 -17.979 -0.927 1.00 43.66 101 VAL A N 1
ATOM 786 C CA . VAL A 1 101 ? 4.474 -18.448 -2.188 1.00 43.66 101 VAL A CA 1
ATOM 787 C C . VAL A 1 101 ? 4.763 -17.467 -3.323 1.00 43.66 101 VAL A C 1
ATOM 789 O O . VAL A 1 101 ? 4.525 -16.268 -3.182 1.00 43.66 101 VAL A O 1
ATOM 792 N N . LYS A 1 102 ? 5.249 -17.968 -4.467 1.00 46.12 102 LYS A N 1
ATOM 793 C CA . LYS A 1 102 ? 5.405 -17.167 -5.693 1.00 46.12 102 LYS A CA 1
ATOM 794 C C . LYS A 1 102 ? 4.037 -16.756 -6.232 1.00 46.12 102 LYS A C 1
ATOM 796 O O . LYS A 1 102 ? 3.197 -17.603 -6.507 1.00 46.12 102 LYS A O 1
ATOM 801 N N . SER A 1 103 ? 3.849 -15.461 -6.422 1.00 48.25 103 SER A N 1
ATOM 802 C CA . SER A 1 103 ? 2.602 -14.837 -6.838 1.00 48.25 103 SER A CA 1
ATOM 803 C C . SER A 1 103 ? 2.867 -13.905 -8.024 1.00 48.25 103 SER A C 1
ATOM 805 O O . SER A 1 103 ? 3.798 -13.104 -7.936 1.00 48.25 103 SER A O 1
ATOM 807 N N . PRO A 1 104 ? 2.131 -13.995 -9.144 1.00 54.25 104 PRO A N 1
ATOM 808 C CA . PRO A 1 104 ? 2.321 -13.111 -10.296 1.00 54.25 104 PRO A CA 1
ATOM 809 C C . PRO A 1 104 ? 2.173 -11.618 -9.946 1.00 54.25 104 PRO A C 1
ATOM 811 O O . PRO A 1 104 ? 1.615 -11.244 -8.917 1.00 54.25 104 PRO A O 1
ATOM 814 N N . ALA A 1 105 ? 2.697 -10.756 -10.824 1.00 52.75 105 ALA A N 1
ATOM 815 C CA . ALA A 1 105 ? 2.851 -9.306 -10.638 1.00 52.75 105 ALA A CA 1
ATOM 816 C C . ALA A 1 105 ? 1.566 -8.496 -10.343 1.00 52.75 10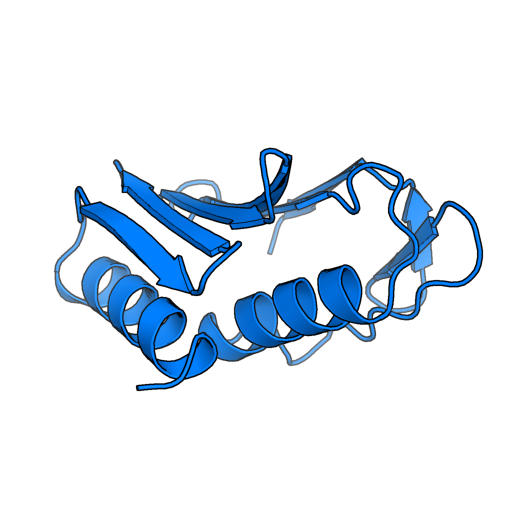5 ALA A C 1
ATOM 818 O O . ALA A 1 105 ? 1.675 -7.308 -10.026 1.00 52.75 105 ALA A O 1
ATOM 819 N N . TYR A 1 106 ? 0.389 -9.117 -10.431 1.00 46.03 106 TYR A N 1
ATOM 820 C CA . TYR A 1 106 ? -0.897 -8.559 -10.035 1.00 46.03 106 TYR A CA 1
ATOM 821 C C . TYR A 1 106 ? -1.686 -9.650 -9.325 1.00 46.03 106 TYR A C 1
ATOM 823 O O . TYR A 1 106 ? -2.045 -10.643 -9.950 1.00 46.03 106 TYR A O 1
ATOM 831 N N . ASN A 1 107 ? -1.918 -9.488 -8.028 1.00 51.16 107 ASN A N 1
ATOM 832 C CA . ASN A 1 107 ? -2.804 -10.371 -7.291 1.00 51.16 107 ASN A CA 1
ATOM 833 C C . ASN A 1 107 ? -3.436 -9.637 -6.118 1.00 51.16 107 ASN A C 1
ATOM 835 O O . ASN A 1 107 ? -2.882 -8.692 -5.548 1.00 51.16 107 ASN A O 1
ATOM 839 N N . ASP A 1 108 ? -4.618 -10.125 -5.792 1.00 48.72 108 ASP A N 1
ATOM 840 C CA . ASP A 1 108 ? -5.439 -9.683 -4.695 1.00 48.72 108 ASP A CA 1
ATOM 841 C C . ASP A 1 108 ? -5.405 -10.719 -3.578 1.00 48.72 108 ASP A C 1
ATOM 843 O O . ASP A 1 108 ? -5.604 -11.908 -3.822 1.00 48.72 108 ASP A O 1
ATOM 847 N N . PHE A 1 109 ? -5.165 -10.267 -2.353 1.00 52.28 109 PHE A N 1
ATOM 848 C CA . PHE A 1 109 ? -5.067 -11.123 -1.176 1.00 52.28 109 PHE A CA 1
ATOM 849 C C . PHE A 1 109 ? -6.147 -10.734 -0.180 1.00 52.28 109 PHE A C 1
ATOM 851 O O . PHE A 1 109 ? -6.306 -9.552 0.118 1.00 52.28 109 PHE A O 1
ATOM 858 N N . ASN A 1 110 ? -6.848 -11.729 0.358 1.00 43.78 110 ASN A N 1
ATOM 859 C CA . ASN A 1 110 ? -7.704 -11.543 1.525 1.00 43.78 110 ASN A CA 1
ATOM 860 C C . ASN A 1 110 ? -6.827 -11.614 2.785 1.00 43.78 110 ASN A C 1
ATOM 862 O O . ASN A 1 110 ? -5.999 -12.525 2.896 1.00 43.78 110 ASN A O 1
ATOM 866 N N . ILE A 1 111 ? -6.991 -10.655 3.699 1.00 51.16 111 ILE A N 1
ATOM 867 C CA . ILE A 1 111 ? -6.230 -10.520 4.958 1.00 51.16 111 ILE A CA 1
ATOM 868 C C . ILE A 1 111 ? -7.095 -10.703 6.208 1.00 51.16 111 ILE A C 1
ATOM 870 O O . ILE A 1 111 ? -8.228 -10.174 6.291 1.00 51.16 111 ILE A O 1
#

Sequence (111 aa):
MSRFEEIKKVYNSIINNGIVNTSRKISSNTRINARAGQITVILHETPVFRLDLTARRVSLNSGGWHTVTTRKVINECLQACGLDSKFNISCRGGYFLINGVKSPAYNDFNI

pLDDT: mean 73.27, std 17.99, range [33.09, 94.0]

Secondary structure (DSSP, 8-state):
--HHHHHHHHHHHHHHHS---EEEEEETTEEEEEETTEEEEEETTEEEEEEETTTTEEEEE-TT---HHHHHHHHHHHHHTT--SS----BSSSEEEETTEEEESEEEEE-

Radius of gyration: 13.09 Å; chains: 1; bounding box: 29×33×28 Å